Protein AF-X1K4X4-F1 (afdb_monomer_lite)

Organism: NCBI:txid412755

Foldseek 3Di:
DDDDPCFDDDPNDTDNDQDDDPDFQVLLVLLVQLLVLLVQVLVVCVVPVDDPPPNVVSVVLNVVSVLLSLLLVCCVGVVPDPLVVSVCSSVDNPLGDRQDDAACDDPDPDPPHDHDDPVSNVVSVVRSVVSCCVQVVPPSNVVSSVVSVVPDD

Sequence (153 aa):
LHMSGGYLRYNGSFIKNLPMPDRFPTSLSYLGKIIQFLSQLKFELLQEPIDEIKLLEIKKFLSFYQSLSNSLVTQLYLQFKPYNELNKLLNSPNSIPDIKINNFKCRFDLPKYNTYLKEELKEILNQVNNSFNFLNDNSKLVHQINKSLVYKF

pLDDT: mean 81.83, std 14.35, range [41.12, 96.75]

Radius of gyration: 17.95 Å; chains: 1; bounding box: 46×28×51 Å

Structure (mmCIF, N/CA/C/O backbone):
data_AF-X1K4X4-F1
#
_entry.id   AF-X1K4X4-F1
#
loop_
_atom_site.group_PDB
_atom_site.id
_atom_site.type_symbol
_atom_site.label_atom_id
_atom_site.label_alt_id
_atom_site.label_comp_id
_atom_site.label_asym_id
_atom_site.label_entity_id
_atom_site.label_seq_id
_atom_site.pdbx_PDB_ins_code
_atom_site.Cartn_x
_atom_site.Cartn_y
_atom_site.Cartn_z
_atom_site.occupancy
_atom_site.B_iso_or_equiv
_atom_site.auth_seq_id
_atom_site.auth_comp_id
_atom_site.auth_asym_id
_atom_site.auth_atom_id
_atom_site.pdbx_PDB_model_num
ATOM 1 N N . LEU A 1 1 ? 0.771 16.504 -19.858 1.00 47.88 1 LEU A N 1
ATOM 2 C CA . LEU A 1 1 ? 0.158 15.541 -20.815 1.00 47.88 1 LEU A CA 1
ATOM 3 C C . LEU A 1 1 ? -1.232 16.074 -21.163 1.00 47.88 1 LEU A C 1
ATOM 5 O O . LEU A 1 1 ? -2.041 16.205 -20.259 1.00 47.88 1 LEU A O 1
ATOM 9 N N . HIS A 1 2 ? -1.503 16.498 -22.401 1.00 41.12 2 HIS A N 1
ATOM 10 C CA . HIS A 1 2 ? -2.775 17.164 -22.734 1.00 41.12 2 HIS A CA 1
ATOM 11 C C . HIS A 1 2 ? -3.745 16.150 -23.348 1.00 41.12 2 HIS A C 1
ATOM 13 O O . HIS A 1 2 ? -3.456 15.611 -24.417 1.00 41.12 2 HIS A O 1
ATOM 19 N N . MET A 1 3 ? -4.877 15.887 -22.691 1.00 42.66 3 MET A N 1
ATOM 20 C CA . MET A 1 3 ? -5.976 15.153 -23.321 1.00 42.66 3 MET A CA 1
ATOM 21 C C . MET A 1 3 ? -6.769 16.133 -24.183 1.00 42.66 3 MET A C 1
ATOM 23 O O . MET A 1 3 ? -7.464 17.005 -23.673 1.00 42.66 3 MET A O 1
ATOM 27 N N . SER A 1 4 ? -6.636 16.022 -25.501 1.00 43.72 4 SER A N 1
ATOM 28 C CA . SER A 1 4 ? -7.491 16.718 -26.466 1.00 43.72 4 SER A CA 1
ATOM 29 C C . SER A 1 4 ? -8.209 15.655 -27.289 1.00 43.72 4 SER A C 1
ATOM 31 O O . SER A 1 4 ? -7.567 14.762 -27.841 1.00 43.72 4 SER A O 1
ATOM 33 N N . GLY A 1 5 ? -9.543 15.695 -27.298 1.00 53.78 5 GLY A N 1
ATOM 34 C CA . GLY A 1 5 ? -10.367 14.797 -28.115 1.00 53.78 5 GLY A CA 1
ATOM 35 C C . GLY A 1 5 ? -10.284 13.304 -27.766 1.00 53.78 5 GLY A C 1
ATOM 36 O O . GLY A 1 5 ? -10.565 12.481 -28.628 1.00 53.78 5 GLY A O 1
ATOM 37 N N . GLY A 1 6 ? -9.880 12.940 -26.541 1.00 55.44 6 GLY A N 1
ATOM 38 C CA . GLY A 1 6 ? -9.789 11.538 -26.099 1.00 55.44 6 GLY A CA 1
ATOM 39 C C . GLY A 1 6 ? -8.474 10.826 -26.436 1.00 55.44 6 GLY A C 1
ATOM 40 O O . GLY A 1 6 ? -8.366 9.626 -26.208 1.00 55.44 6 GLY A O 1
ATOM 41 N N . TYR A 1 7 ? -7.471 11.548 -26.945 1.00 55.16 7 TYR A N 1
ATOM 42 C CA . TYR A 1 7 ? -6.156 10.993 -27.267 1.00 55.16 7 TYR A CA 1
ATOM 43 C C . TYR A 1 7 ? -5.091 11.470 -26.285 1.00 55.16 7 TYR A C 1
ATOM 45 O O . TYR A 1 7 ? -5.067 12.633 -25.870 1.00 55.16 7 TYR A O 1
ATOM 53 N N . LEU A 1 8 ? -4.169 10.568 -25.960 1.00 59.59 8 LEU A N 1
ATOM 54 C CA . LEU A 1 8 ? -3.040 10.841 -25.086 1.00 59.59 8 LEU A CA 1
ATOM 55 C C . LEU A 1 8 ? -1.842 11.243 -25.955 1.00 59.59 8 LEU A C 1
ATOM 57 O O . LEU A 1 8 ? -1.381 10.465 -26.787 1.00 59.59 8 LEU A O 1
ATOM 61 N N . ARG A 1 9 ? -1.367 12.488 -25.832 1.00 60.16 9 ARG A N 1
ATOM 62 C CA . ARG A 1 9 ? -0.271 12.999 -26.673 1.00 60.16 9 ARG A CA 1
ATOM 63 C C . ARG A 1 9 ? 1.083 12.769 -25.999 1.00 60.16 9 ARG A C 1
ATOM 65 O O . ARG A 1 9 ? 1.325 13.315 -24.922 1.00 60.16 9 ARG A O 1
ATOM 72 N N . TYR A 1 10 ? 1.969 12.013 -26.648 1.00 59.88 10 TYR A N 1
ATOM 73 C CA . TYR A 1 10 ? 3.342 11.743 -26.193 1.00 59.88 10 TYR A CA 1
ATOM 74 C C . TYR A 1 10 ? 4.327 11.941 -27.354 1.00 59.88 10 TYR A C 1
ATOM 76 O O . TYR A 1 10 ? 4.113 11.405 -28.439 1.00 59.88 10 TYR A O 1
ATOM 84 N N . ASN A 1 11 ? 5.373 12.755 -27.157 1.00 60.59 11 ASN A N 1
ATOM 85 C CA . ASN A 1 11 ? 6.389 13.093 -28.172 1.00 60.59 11 ASN A CA 1
ATOM 86 C C . ASN A 1 11 ? 5.817 13.467 -29.559 1.00 60.59 11 ASN A C 1
ATOM 88 O O . ASN A 1 11 ? 6.332 13.058 -30.594 1.00 60.59 11 ASN A O 1
ATOM 92 N N . GLY A 1 12 ? 4.713 14.221 -29.592 1.00 61.12 12 GLY A N 1
ATOM 93 C CA . GLY A 1 12 ? 4.074 14.668 -30.837 1.00 61.12 12 GLY A CA 1
ATOM 94 C C . GLY A 1 12 ? 3.130 13.654 -31.496 1.00 61.12 12 GLY A C 1
ATOM 95 O O . GLY A 1 12 ? 2.363 14.058 -32.365 1.00 61.12 12 GLY A O 1
ATOM 96 N N . SER A 1 13 ? 3.104 12.400 -31.038 1.00 57.25 13 SER A N 1
ATOM 97 C CA . SER A 1 13 ? 2.213 11.347 -31.542 1.00 57.25 13 SER A CA 1
ATOM 98 C C . SER A 1 13 ? 0.936 11.217 -30.706 1.00 57.25 13 SER A C 1
ATOM 100 O O . SER A 1 13 ? 0.941 11.463 -29.496 1.00 57.25 13 SER A O 1
ATOM 102 N N . PHE A 1 14 ? -0.164 10.824 -31.357 1.00 63.66 14 PHE A N 1
ATOM 103 C CA . PHE A 1 14 ? -1.433 10.508 -30.701 1.00 63.66 14 PHE A CA 1
ATOM 104 C C . PHE A 1 14 ? -1.464 9.029 -30.317 1.00 63.66 14 PHE A C 1
ATOM 106 O O . PHE A 1 14 ? -1.471 8.154 -31.181 1.00 63.66 14 PHE A O 1
ATOM 113 N N . ILE A 1 15 ? -1.515 8.744 -29.020 1.00 63.69 15 ILE A N 1
ATOM 114 C CA . ILE A 1 15 ? -1.755 7.401 -28.502 1.00 63.69 15 ILE A CA 1
ATOM 115 C C . ILE A 1 15 ? -3.270 7.238 -28.370 1.00 63.69 15 ILE A C 1
ATOM 117 O O . ILE A 1 15 ? -3.908 7.902 -27.550 1.00 63.69 15 ILE A O 1
ATOM 121 N N . LYS A 1 16 ? -3.846 6.381 -29.223 1.00 58.19 16 LYS A N 1
ATOM 122 C CA . LYS A 1 16 ? -5.283 6.057 -29.222 1.00 58.19 16 LYS A CA 1
ATOM 123 C C . LYS A 1 16 ? -5.653 5.114 -28.076 1.00 58.19 16 LYS A C 1
ATOM 125 O O . LYS A 1 16 ? -6.689 5.305 -27.459 1.00 58.19 16 LYS A O 1
ATOM 130 N N . ASN A 1 17 ? -4.773 4.159 -27.765 1.00 63.53 17 ASN A N 1
ATOM 131 C CA . ASN A 1 17 ? -4.934 3.185 -26.688 1.00 63.53 17 ASN A CA 1
ATOM 132 C C . ASN A 1 17 ? -3.616 3.072 -25.910 1.00 63.53 17 ASN A C 1
ATOM 134 O O . ASN A 1 17 ? -2.557 2.959 -26.530 1.00 63.53 17 ASN A O 1
ATOM 138 N N . LEU A 1 18 ? -3.671 3.079 -24.575 1.00 68.75 18 LEU A N 1
ATOM 139 C CA . LEU A 1 18 ? -2.506 2.730 -23.756 1.00 68.75 18 LEU A CA 1
ATOM 140 C C . LEU A 1 18 ? -2.103 1.274 -24.047 1.00 68.75 18 LEU A C 1
ATOM 142 O O . LEU A 1 18 ? -2.993 0.425 -24.153 1.00 68.75 18 LEU A O 1
ATOM 146 N N . PRO A 1 19 ? -0.799 0.966 -24.183 1.00 71.25 19 PRO A N 1
ATOM 147 C CA . PRO A 1 19 ? -0.356 -0.405 -24.389 1.00 71.25 19 PRO A CA 1
ATOM 148 C C . PRO A 1 19 ? -0.740 -1.234 -23.163 1.00 71.25 19 PRO A C 1
ATOM 150 O O . PRO A 1 19 ? -0.295 -0.947 -22.052 1.00 71.25 19 PRO A O 1
ATOM 153 N N . MET A 1 20 ? -1.595 -2.236 -23.358 1.00 78.12 20 MET A N 1
ATOM 154 C CA . MET A 1 20 ? -1.949 -3.162 -22.289 1.00 78.12 20 MET A CA 1
ATOM 155 C C . MET A 1 20 ? -0.821 -4.179 -22.118 1.00 78.12 20 MET A C 1
ATOM 157 O O . MET A 1 20 ? -0.371 -4.740 -23.118 1.00 78.12 20 MET A O 1
ATOM 161 N N . PRO A 1 21 ? -0.353 -4.428 -20.885 1.00 80.94 21 PRO A N 1
ATOM 162 C CA . PRO A 1 21 ? 0.593 -5.506 -20.650 1.00 80.94 21 PRO A CA 1
ATOM 163 C C . PRO A 1 21 ? -0.088 -6.858 -20.886 1.00 80.94 21 PRO A C 1
ATOM 165 O O . PRO A 1 21 ? -1.267 -7.021 -20.566 1.00 80.94 21 PRO A O 1
ATOM 168 N N . ASP A 1 22 ? 0.670 -7.852 -21.355 1.00 80.25 22 ASP A N 1
ATOM 169 C CA . ASP A 1 22 ? 0.165 -9.219 -21.570 1.00 80.25 22 ASP A CA 1
ATOM 170 C C . ASP A 1 22 ? -0.450 -9.821 -20.300 1.00 80.25 22 ASP A C 1
ATOM 172 O O . ASP A 1 22 ? -1.389 -10.617 -20.345 1.00 80.25 22 ASP A O 1
ATOM 176 N N . ARG A 1 23 ? 0.093 -9.438 -19.139 1.00 82.38 23 ARG A N 1
ATOM 177 C CA . ARG A 1 23 ? -0.439 -9.774 -17.820 1.00 82.38 23 ARG A CA 1
ATOM 178 C C . ARG A 1 23 ? -0.427 -8.541 -16.942 1.00 82.38 23 ARG A C 1
ATOM 180 O O . ARG A 1 23 ? 0.607 -7.895 -16.784 1.00 82.38 23 ARG A O 1
ATOM 187 N N . PHE A 1 24 ? -1.571 -8.243 -16.336 1.00 84.56 24 PHE A N 1
ATOM 188 C CA . PHE A 1 24 ? -1.649 -7.145 -15.389 1.00 84.56 24 PHE A CA 1
ATOM 189 C C . PHE A 1 24 ? -0.900 -7.507 -14.091 1.00 84.56 24 PHE A C 1
ATOM 191 O O . PHE A 1 24 ? -1.178 -8.562 -13.513 1.00 84.56 24 PHE A O 1
ATOM 198 N N . PRO A 1 25 ? 0.030 -6.660 -13.613 1.00 88.00 25 PRO A N 1
ATOM 199 C CA . PRO A 1 25 ? 0.759 -6.900 -12.372 1.00 88.00 25 PRO A CA 1
ATOM 200 C C . PRO A 1 25 ? -0.174 -7.038 -11.165 1.00 88.00 25 PRO A C 1
ATOM 202 O O . PRO A 1 25 ? -0.901 -6.107 -10.813 1.00 88.00 25 PRO A O 1
ATOM 205 N N . THR A 1 26 ? -0.127 -8.178 -10.477 1.00 89.81 26 THR A N 1
ATOM 206 C CA . THR A 1 26 ? -0.930 -8.414 -9.263 1.00 89.81 26 THR A CA 1
ATOM 207 C C . THR A 1 26 ? -0.541 -7.476 -8.120 1.00 89.81 26 THR A C 1
ATOM 209 O O . THR A 1 26 ? -1.405 -7.081 -7.339 1.00 89.81 26 THR A O 1
ATOM 212 N N . SER A 1 27 ? 0.711 -7.009 -8.084 1.00 89.75 27 SER A N 1
ATOM 213 C CA . SER A 1 27 ? 1.179 -5.984 -7.143 1.00 89.75 27 SER A CA 1
ATOM 214 C C . SER A 1 27 ? 0.356 -4.690 -7.207 1.00 89.75 27 SER A C 1
ATOM 216 O O . SER A 1 27 ? 0.060 -4.104 -6.167 1.00 89.75 27 SER A O 1
ATOM 218 N N . LEU A 1 28 ? -0.101 -4.272 -8.395 1.00 91.31 28 LEU A N 1
ATOM 219 C CA . LEU A 1 28 ? -0.975 -3.100 -8.546 1.00 91.31 28 LEU A CA 1
ATOM 220 C C . LEU A 1 28 ? -2.379 -3.346 -7.982 1.00 91.31 28 LEU A C 1
ATOM 222 O O . LEU A 1 28 ? -2.972 -2.437 -7.403 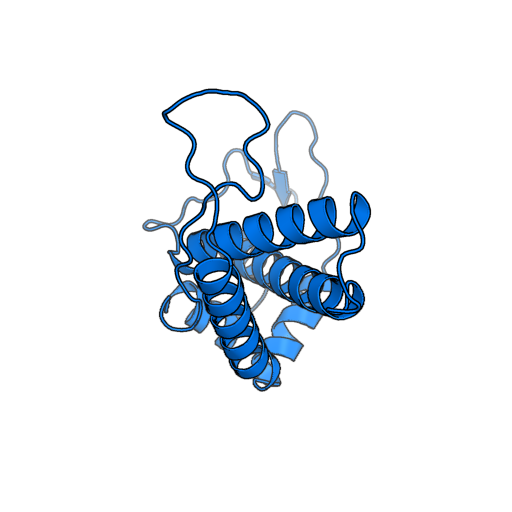1.00 91.31 28 LEU A O 1
ATOM 226 N N . SER A 1 29 ? -2.901 -4.572 -8.098 1.00 91.62 29 SER A N 1
ATOM 227 C CA . SER A 1 29 ? -4.175 -4.941 -7.469 1.00 91.62 29 SER A CA 1
ATOM 228 C C . SER A 1 29 ? -4.074 -4.869 -5.944 1.00 91.62 29 SER A C 1
ATOM 230 O O . SER A 1 29 ? -4.920 -4.246 -5.302 1.00 91.62 29 SER A O 1
ATOM 232 N N . TYR A 1 30 ? -3.009 -5.428 -5.366 1.00 93.69 30 TYR A N 1
ATOM 233 C CA . TYR A 1 30 ? -2.781 -5.413 -3.917 1.00 93.69 30 TYR A CA 1
ATOM 234 C C . TYR A 1 30 ? -2.591 -3.989 -3.384 1.00 93.69 30 TYR A C 1
ATOM 236 O O . TYR A 1 30 ? -3.192 -3.622 -2.375 1.00 93.69 30 TYR A O 1
ATOM 244 N N . LEU A 1 31 ? -1.860 -3.137 -4.111 1.00 94.44 31 LEU A N 1
ATOM 245 C CA . LEU A 1 31 ? -1.760 -1.710 -3.790 1.00 94.44 31 LEU A CA 1
ATOM 246 C C . LEU A 1 31 ? -3.112 -1.008 -3.821 1.00 94.44 31 LEU A C 1
ATOM 248 O O . LEU A 1 31 ? -3.413 -0.239 -2.911 1.00 94.44 31 LEU A O 1
ATOM 252 N N . GLY A 1 32 ? -3.935 -1.285 -4.834 1.00 94.50 32 GLY A N 1
ATOM 253 C CA . GLY A 1 32 ? -5.288 -0.741 -4.927 1.00 94.50 32 GLY A CA 1
ATOM 254 C C . GLY A 1 32 ? -6.123 -1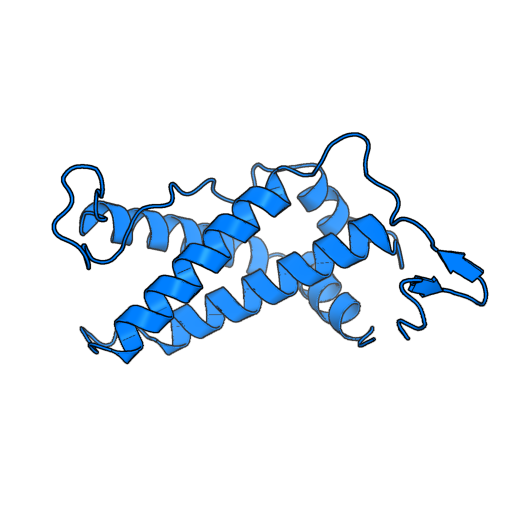.080 -3.693 1.00 94.50 32 GLY A C 1
ATOM 255 O O . GLY A 1 32 ? -6.743 -0.189 -3.111 1.00 94.50 32 GLY A O 1
ATOM 256 N N . LYS A 1 33 ? -6.063 -2.335 -3.233 1.00 95.19 33 LYS A N 1
ATOM 257 C CA . LYS A 1 33 ? -6.734 -2.779 -2.004 1.00 95.19 33 LYS A CA 1
ATOM 258 C C . LYS A 1 33 ? -6.212 -2.032 -0.771 1.00 95.19 33 LYS A C 1
ATOM 260 O O . LYS A 1 33 ? -7.013 -1.487 -0.016 1.00 95.19 33 LYS A O 1
ATOM 265 N N . ILE A 1 34 ? -4.892 -1.923 -0.591 1.00 96.44 34 ILE A N 1
ATOM 266 C CA . ILE A 1 34 ? -4.284 -1.185 0.535 1.00 96.44 34 ILE A CA 1
ATOM 267 C C . ILE A 1 34 ? -4.708 0.289 0.533 1.00 96.44 34 ILE A C 1
ATOM 269 O O . ILE A 1 34 ? -5.116 0.820 1.566 1.00 96.44 34 ILE A O 1
ATOM 273 N N . ILE A 1 35 ? -4.652 0.955 -0.623 1.00 96.75 35 ILE A N 1
ATOM 274 C CA . ILE A 1 35 ? -5.053 2.360 -0.766 1.00 96.75 35 ILE A CA 1
ATOM 275 C C . ILE A 1 35 ? -6.538 2.526 -0.442 1.00 96.75 35 ILE A C 1
ATOM 277 O O . ILE A 1 35 ? -6.899 3.467 0.269 1.00 96.75 35 ILE A O 1
ATOM 281 N N . GLN A 1 36 ? -7.395 1.621 -0.924 1.00 95.31 36 GLN A N 1
ATOM 282 C CA . GLN A 1 36 ? -8.826 1.625 -0.623 1.00 95.31 36 GLN A CA 1
ATOM 283 C C . GLN A 1 36 ? -9.074 1.483 0.883 1.00 95.31 36 GLN A C 1
ATOM 285 O O . GLN A 1 36 ? -9.774 2.318 1.458 1.00 95.31 36 GLN A O 1
ATOM 290 N N . PHE A 1 37 ? -8.463 0.482 1.521 1.00 95.06 37 PHE A N 1
ATOM 291 C CA . PHE A 1 37 ? -8.565 0.244 2.961 1.00 95.06 37 PHE A CA 1
ATOM 292 C C . PHE A 1 37 ? -8.139 1.476 3.769 1.00 95.06 37 PHE A C 1
ATOM 294 O O . PHE A 1 37 ? -8.901 1.970 4.597 1.00 95.06 37 PHE A O 1
ATOM 301 N N . LEU A 1 38 ? -6.958 2.035 3.487 1.00 95.19 38 LEU A N 1
ATOM 302 C CA . LEU A 1 38 ? -6.439 3.211 4.194 1.00 95.19 38 LEU A CA 1
ATOM 303 C C . LEU A 1 38 ? -7.293 4.464 3.960 1.00 95.19 38 LEU A C 1
ATOM 305 O O . LEU A 1 38 ? -7.443 5.284 4.865 1.00 95.19 38 LEU A O 1
ATOM 309 N N . SER A 1 39 ? -7.860 4.625 2.762 1.00 94.81 39 SER A N 1
ATOM 310 C CA . SER A 1 39 ? -8.740 5.756 2.444 1.00 94.81 39 SER A CA 1
ATOM 311 C C . SER A 1 39 ? -10.056 5.677 3.215 1.00 94.81 39 SER A C 1
ATOM 313 O O . SER A 1 39 ? -10.508 6.687 3.753 1.00 94.81 39 SER A O 1
ATOM 315 N N . GLN A 1 40 ? -10.643 4.483 3.305 1.00 91.88 40 GLN A N 1
ATOM 316 C CA . GLN A 1 40 ? -11.852 4.243 4.089 1.00 91.88 40 GLN A CA 1
ATOM 317 C C . GLN A 1 40 ? -11.579 4.397 5.589 1.00 91.88 40 GLN A C 1
ATOM 319 O O . GLN A 1 40 ? -12.303 5.127 6.256 1.00 91.88 40 GLN A O 1
ATOM 324 N N . LEU A 1 41 ? -10.486 3.827 6.106 1.00 90.81 41 LEU A N 1
ATOM 325 C CA . LEU A 1 41 ? -10.094 3.997 7.506 1.00 90.81 41 LEU A CA 1
ATOM 326 C C . LEU A 1 41 ? -9.873 5.474 7.855 1.00 90.81 41 LEU A C 1
ATOM 328 O O . LEU A 1 41 ? -10.377 5.956 8.864 1.00 90.81 41 LEU A O 1
ATOM 332 N N . LYS A 1 42 ? -9.166 6.221 6.998 1.00 91.81 42 LYS A N 1
ATOM 333 C CA . LYS A 1 42 ? -8.993 7.671 7.160 1.00 91.81 42 LYS A CA 1
ATOM 334 C C . LYS A 1 42 ? -10.341 8.389 7.226 1.00 91.81 42 LYS A C 1
ATOM 336 O O . LYS A 1 42 ? -10.477 9.319 8.012 1.00 91.81 42 LYS A O 1
ATOM 341 N N . PHE A 1 43 ? -11.299 8.009 6.383 1.00 90.44 43 PHE A N 1
ATOM 342 C CA . PHE A 1 43 ? -12.633 8.600 6.401 1.00 90.44 43 PHE A CA 1
ATOM 343 C C . PHE A 1 43 ? -13.351 8.317 7.724 1.00 90.44 43 PHE A C 1
ATOM 345 O O . PHE A 1 43 ? -13.851 9.251 8.339 1.00 90.44 43 PHE A O 1
ATOM 352 N N . GLU A 1 44 ? -13.348 7.070 8.196 1.00 87.81 44 GLU A N 1
ATOM 353 C CA . GLU A 1 44 ? -13.992 6.700 9.462 1.00 87.81 44 GLU A CA 1
ATOM 354 C C . GLU A 1 44 ? -13.360 7.420 10.665 1.00 87.81 44 GLU A C 1
ATOM 356 O O . GLU A 1 44 ? -14.089 7.976 11.483 1.00 87.81 44 GLU A O 1
ATOM 361 N N . LEU A 1 45 ? -12.025 7.528 10.717 1.00 87.25 45 LEU A N 1
ATOM 362 C CA . LEU A 1 45 ? -11.304 8.274 11.763 1.00 87.25 45 LEU A CA 1
ATOM 363 C C . LEU A 1 45 ? -11.618 9.780 11.773 1.00 87.25 45 LEU A C 1
ATOM 365 O O . LEU A 1 45 ? -11.475 10.432 12.803 1.00 87.25 45 LEU A O 1
ATOM 369 N N . LEU A 1 46 ? -12.001 10.356 10.628 1.00 87.25 46 LEU A N 1
ATOM 370 C CA . LEU A 1 46 ? -12.420 11.760 10.542 1.00 87.25 46 LEU A CA 1
ATOM 371 C C . LEU A 1 46 ? -13.860 11.971 11.025 1.00 87.25 46 LEU A C 1
ATOM 373 O O . LEU A 1 46 ? -14.185 13.078 11.443 1.00 87.25 46 LEU A O 1
ATOM 377 N N . GLN A 1 47 ? -14.713 10.947 10.931 1.00 85.12 47 GLN A N 1
ATOM 378 C CA . GLN A 1 47 ? -16.107 11.008 11.381 1.00 85.12 47 GLN A CA 1
ATOM 379 C C . GLN A 1 47 ? -16.218 10.771 12.890 1.00 85.12 47 GLN A C 1
ATOM 381 O O . GLN A 1 47 ? -16.945 11.482 13.575 1.00 85.12 47 GLN A O 1
ATOM 386 N N . GLU A 1 48 ? -15.481 9.788 13.407 1.00 79.00 48 GLU A N 1
ATOM 387 C CA . GLU A 1 48 ? -15.452 9.432 14.825 1.00 79.00 48 GLU A CA 1
ATOM 388 C C . GLU A 1 48 ? -13.990 9.259 15.262 1.00 79.00 48 GLU A C 1
ATOM 390 O O . GLU A 1 48 ? -13.390 8.212 15.000 1.00 79.00 48 GLU A O 1
ATOM 395 N N . PRO A 1 49 ? -13.384 10.272 15.905 1.00 65.19 49 PRO A N 1
ATOM 396 C CA . PRO A 1 49 ? -12.015 10.178 16.393 1.00 65.19 49 PRO A CA 1
ATOM 397 C C . PRO A 1 49 ? -11.971 9.232 17.599 1.00 65.19 49 PRO A C 1
ATOM 399 O O . PRO A 1 49 ? -12.184 9.634 18.740 1.00 65.19 49 PRO A O 1
ATOM 402 N N . ILE A 1 50 ? -11.735 7.952 17.331 1.00 58.28 50 ILE A N 1
ATOM 403 C CA . ILE A 1 50 ? -11.537 6.915 18.341 1.00 58.28 50 ILE A CA 1
ATOM 404 C C . ILE A 1 50 ? -10.030 6.674 18.420 1.00 58.28 50 ILE A C 1
ATOM 406 O O . ILE A 1 50 ? -9.447 6.103 17.503 1.00 58.28 50 ILE A O 1
ATOM 410 N N . ASP A 1 51 ? -9.430 7.136 19.515 1.00 55.03 51 ASP A N 1
ATOM 411 C CA . ASP A 1 51 ? -8.009 7.035 19.853 1.00 55.03 51 ASP A CA 1
ATOM 412 C C . ASP A 1 51 ? -7.024 7.770 18.927 1.00 55.03 51 ASP A C 1
ATOM 414 O O . ASP A 1 51 ? -7.134 7.812 17.703 1.00 55.03 51 ASP A O 1
ATOM 418 N N . GLU A 1 52 ? -5.954 8.295 19.527 1.00 52.62 52 GLU A N 1
ATOM 419 C CA . GLU A 1 52 ? -4.757 8.777 18.829 1.00 52.62 52 GLU A CA 1
ATOM 420 C C . GLU A 1 52 ? -3.964 7.632 18.151 1.00 52.62 52 GLU A C 1
ATOM 422 O O . GLU A 1 52 ? -2.738 7.696 18.037 1.00 52.62 52 GLU A O 1
ATOM 427 N N . ILE A 1 53 ? -4.626 6.579 17.645 1.00 56.25 53 ILE A N 1
ATOM 428 C CA . ILE A 1 53 ? -4.056 5.802 16.541 1.00 56.25 53 ILE A CA 1
ATOM 429 C C . ILE A 1 53 ? -3.959 6.778 15.376 1.00 56.25 53 ILE A C 1
ATOM 431 O O . ILE A 1 53 ? -4.940 7.279 14.826 1.00 56.25 53 ILE A O 1
ATOM 435 N N . LYS A 1 54 ? -2.712 7.151 15.106 1.00 71.25 54 LYS A N 1
ATOM 436 C CA . LYS A 1 54 ? -2.367 8.451 14.556 1.00 71.25 54 LYS A CA 1
ATOM 437 C C . LYS A 1 54 ? -2.966 8.573 13.163 1.00 71.25 54 LYS A C 1
ATOM 439 O O . LYS A 1 54 ? -2.430 8.028 12.204 1.00 71.25 54 LYS A O 1
ATOM 444 N N . LEU A 1 55 ? -4.001 9.397 13.006 1.00 81.31 55 LEU A N 1
ATOM 445 C CA . LEU A 1 55 ? -4.447 9.895 11.697 1.00 81.31 55 LEU A CA 1
ATOM 446 C C . LEU A 1 55 ? -3.246 10.331 10.830 1.00 81.31 55 LEU A C 1
ATOM 448 O O . LEU A 1 55 ? -3.258 10.183 9.609 1.00 81.31 55 LEU A O 1
ATOM 452 N N . LEU A 1 56 ? -2.190 10.845 11.472 1.00 84.88 56 LEU A N 1
ATOM 453 C CA . LEU A 1 56 ? -0.900 11.159 10.864 1.00 84.88 56 LEU A CA 1
ATOM 454 C C . LEU A 1 56 ? -0.193 9.935 10.245 1.00 84.88 56 LEU A C 1
ATOM 456 O O . LEU A 1 56 ? 0.313 10.024 9.131 1.00 84.88 56 LEU A O 1
ATOM 460 N N . GLU A 1 57 ? -0.167 8.800 10.936 1.00 89.69 57 GLU A N 1
ATOM 461 C CA . GLU A 1 57 ? 0.413 7.541 10.464 1.00 89.69 57 GLU A CA 1
ATOM 462 C C . GLU A 1 57 ? -0.391 6.954 9.300 1.00 89.69 57 GLU A C 1
ATOM 464 O O . GLU A 1 57 ? 0.185 6.624 8.265 1.00 89.69 57 GLU A O 1
ATOM 469 N N . ILE A 1 58 ? -1.724 6.961 9.383 1.00 92.81 58 ILE A N 1
ATOM 470 C CA . ILE A 1 58 ? -2.579 6.547 8.258 1.00 92.81 58 ILE A CA 1
ATOM 471 C C . ILE A 1 58 ? -2.356 7.447 7.036 1.00 92.81 58 ILE A C 1
ATOM 473 O O . ILE A 1 58 ? -2.216 6.955 5.916 1.00 92.81 58 ILE A O 1
ATOM 477 N N . LYS A 1 59 ? -2.254 8.770 7.231 1.00 92.31 59 LYS A N 1
ATOM 478 C CA . LYS A 1 59 ? -1.906 9.718 6.157 1.00 92.31 59 LYS A CA 1
ATOM 479 C C . LYS A 1 59 ? -0.518 9.433 5.572 1.00 92.31 59 LYS A C 1
ATOM 481 O O . LYS A 1 59 ? -0.359 9.517 4.354 1.00 92.31 59 LYS A O 1
ATOM 486 N N . LYS A 1 60 ? 0.464 9.087 6.410 1.00 94.00 60 LYS A N 1
ATOM 487 C CA . LYS A 1 60 ? 1.823 8.716 5.989 1.00 94.00 60 LYS A CA 1
ATOM 488 C C . LYS A 1 60 ? 1.801 7.462 5.112 1.00 94.00 60 LYS A C 1
ATOM 490 O O . LYS A 1 60 ? 2.338 7.506 4.007 1.00 94.00 60 LYS A O 1
ATOM 495 N N . PHE A 1 61 ? 1.140 6.390 5.553 1.00 95.56 61 PHE A N 1
ATOM 496 C CA . PHE A 1 61 ? 0.994 5.165 4.761 1.00 95.56 61 PHE A CA 1
ATOM 497 C C . PHE A 1 61 ? 0.280 5.440 3.440 1.00 95.56 61 PHE A C 1
ATOM 499 O O . PHE A 1 61 ? 0.775 5.060 2.382 1.00 95.56 61 PHE A O 1
ATOM 506 N N . LEU A 1 62 ? -0.845 6.157 3.482 1.00 95.88 62 LEU A N 1
ATOM 507 C CA . LEU A 1 62 ? -1.627 6.462 2.289 1.00 95.88 62 LEU A CA 1
ATOM 508 C C . LEU A 1 62 ? -0.798 7.232 1.249 1.00 95.88 62 LEU A C 1
ATOM 510 O O . LEU A 1 62 ? -0.784 6.850 0.082 1.00 95.88 62 LEU A O 1
ATOM 514 N N . SER A 1 63 ? -0.063 8.263 1.676 1.00 95.62 63 SER A N 1
ATOM 515 C CA . SER A 1 63 ? 0.817 9.050 0.801 1.00 95.62 63 SER A CA 1
ATOM 516 C C . SER A 1 63 ? 1.909 8.192 0.152 1.00 95.62 63 SER A C 1
ATOM 518 O O . SER A 1 63 ? 2.153 8.288 -1.055 1.00 95.62 63 SER A O 1
ATOM 520 N N . PHE A 1 64 ? 2.532 7.305 0.934 1.00 96.38 64 PHE A N 1
ATOM 521 C CA . PHE A 1 64 ? 3.548 6.384 0.435 1.00 96.38 64 PHE A CA 1
ATOM 522 C C . PHE A 1 64 ? 2.984 5.429 -0.622 1.00 96.38 64 PHE A C 1
ATOM 524 O O . PHE A 1 64 ? 3.511 5.364 -1.732 1.00 96.38 64 PHE A O 1
ATOM 531 N N . TYR A 1 65 ? 1.888 4.727 -0.320 1.00 96.38 65 TYR A N 1
ATOM 532 C CA . TYR A 1 65 ? 1.310 3.748 -1.242 1.00 96.38 65 TYR A CA 1
ATOM 533 C C . TYR A 1 65 ? 0.724 4.396 -2.501 1.00 96.38 65 TYR A C 1
ATOM 535 O O . TYR A 1 65 ? 0.860 3.834 -3.586 1.00 96.38 65 TYR A O 1
ATOM 543 N N . GLN A 1 66 ? 0.146 5.598 -2.404 1.00 95.38 66 GLN A N 1
ATOM 544 C CA . GLN A 1 66 ? -0.275 6.377 -3.576 1.00 95.38 66 GLN A CA 1
ATOM 545 C C . GLN A 1 66 ? 0.920 6.749 -4.462 1.00 95.38 66 GLN A C 1
ATOM 547 O O . GLN A 1 66 ? 0.868 6.578 -5.680 1.00 95.38 66 GLN A O 1
ATOM 552 N N . SER A 1 67 ? 2.015 7.206 -3.853 1.00 95.00 67 SER A N 1
ATOM 553 C CA . SER A 1 67 ? 3.252 7.531 -4.567 1.00 95.00 67 SER A CA 1
ATOM 554 C C . SER A 1 67 ? 3.840 6.303 -5.262 1.00 95.00 67 SER A C 1
ATOM 556 O O . SER A 1 67 ? 4.174 6.364 -6.446 1.00 95.00 67 SER A O 1
ATOM 558 N N . LEU A 1 68 ? 3.909 5.168 -4.563 1.00 94.50 68 LEU A N 1
ATOM 559 C CA . LEU A 1 68 ? 4.368 3.895 -5.115 1.00 94.50 68 LEU A CA 1
ATOM 560 C C . LEU A 1 68 ? 3.473 3.425 -6.269 1.00 94.50 68 LEU A C 1
ATOM 562 O O . LEU A 1 68 ? 3.988 3.105 -7.337 1.00 94.50 68 LEU A O 1
ATOM 566 N N . SER A 1 69 ? 2.150 3.445 -6.096 1.00 94.12 69 SER A N 1
ATOM 567 C CA . SER A 1 69 ? 1.189 3.086 -7.147 1.00 94.12 69 SER A CA 1
ATOM 568 C C . SER A 1 69 ? 1.392 3.940 -8.398 1.00 94.12 69 SER A C 1
ATOM 570 O O . SER A 1 69 ? 1.542 3.404 -9.494 1.00 94.12 69 SER A O 1
ATOM 572 N N . ASN A 1 70 ? 1.486 5.263 -8.245 1.00 91.06 70 ASN A N 1
ATOM 573 C CA . ASN A 1 70 ? 1.737 6.171 -9.365 1.00 91.06 70 ASN A CA 1
ATOM 574 C C . ASN A 1 70 ? 3.076 5.882 -10.052 1.00 91.06 70 ASN A C 1
ATOM 576 O O . ASN A 1 70 ? 3.149 5.889 -11.281 1.00 91.06 70 ASN A O 1
ATOM 580 N N . SER A 1 71 ? 4.119 5.586 -9.274 1.00 90.81 71 SER A N 1
ATOM 581 C CA . SER A 1 71 ? 5.449 5.241 -9.791 1.00 90.81 71 SER A CA 1
ATOM 582 C C . SER A 1 71 ? 5.417 3.957 -10.620 1.00 90.81 71 SER A C 1
ATOM 584 O O . SER A 1 71 ? 5.999 3.901 -11.700 1.00 90.81 7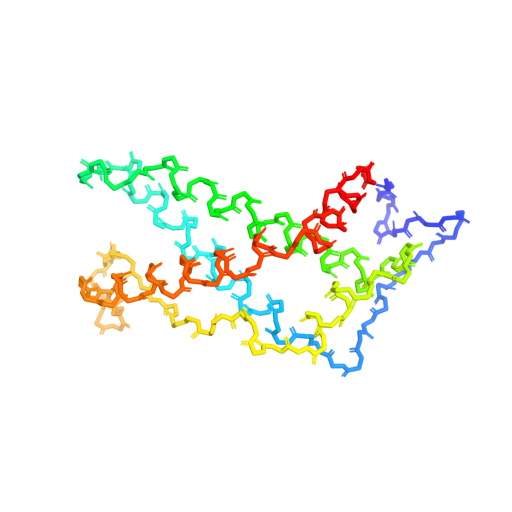1 SER A O 1
ATOM 586 N N . LEU A 1 72 ? 4.713 2.931 -10.138 1.00 90.75 72 LEU A N 1
ATOM 587 C CA . LEU A 1 72 ? 4.584 1.638 -10.808 1.00 90.75 72 LEU A CA 1
ATOM 588 C C . LEU A 1 72 ? 3.726 1.735 -12.072 1.00 90.75 72 LEU A C 1
ATOM 590 O O . LEU A 1 72 ? 4.117 1.198 -13.103 1.00 90.75 72 LEU A O 1
ATOM 594 N N . VAL A 1 73 ? 2.606 2.463 -12.032 1.00 89.38 73 VAL A N 1
ATOM 595 C CA . VAL A 1 73 ? 1.777 2.748 -13.219 1.00 89.38 73 VAL A CA 1
ATOM 596 C C . VAL A 1 73 ? 2.588 3.522 -14.259 1.00 89.38 73 VAL A C 1
ATOM 598 O O . VAL A 1 73 ? 2.590 3.176 -15.438 1.00 89.38 73 VAL A O 1
ATOM 601 N N . THR A 1 74 ? 3.334 4.534 -13.821 1.00 85.69 74 THR A N 1
ATOM 602 C CA . THR A 1 74 ? 4.228 5.308 -14.688 1.00 85.69 74 THR A CA 1
ATOM 603 C C . THR A 1 74 ? 5.296 4.417 -15.318 1.00 85.69 74 THR A C 1
ATOM 605 O O . THR A 1 74 ? 5.534 4.493 -16.522 1.00 85.69 74 THR A O 1
ATOM 608 N N . GLN A 1 75 ? 5.913 3.537 -14.531 1.00 86.69 75 GLN A N 1
ATOM 609 C CA . GLN A 1 75 ? 6.911 2.595 -15.023 1.00 86.69 75 GLN A CA 1
ATOM 610 C C . GLN A 1 75 ? 6.316 1.601 -16.029 1.00 86.69 75 GLN A C 1
ATOM 612 O O . GLN A 1 75 ? 6.948 1.326 -17.046 1.00 86.69 75 GLN A O 1
ATOM 617 N N . LEU A 1 76 ? 5.103 1.109 -15.769 1.00 86.62 76 LEU A N 1
ATOM 618 C CA . LEU A 1 76 ? 4.397 0.154 -16.620 1.00 86.62 76 LEU A CA 1
ATOM 619 C C . LEU A 1 76 ? 4.065 0.743 -17.998 1.00 86.62 76 LEU A C 1
ATOM 621 O O . LEU A 1 76 ? 4.325 0.099 -19.010 1.00 86.62 76 LEU A O 1
ATOM 625 N N . TYR A 1 77 ? 3.513 1.960 -18.042 1.00 82.62 77 TYR A N 1
ATOM 626 C CA . TYR A 1 77 ? 2.964 2.531 -19.279 1.00 82.62 77 TYR A CA 1
ATOM 627 C C . TYR A 1 77 ? 3.876 3.531 -19.992 1.00 82.62 77 TYR A C 1
ATOM 629 O O . TYR A 1 77 ? 3.745 3.701 -21.201 1.00 82.62 77 TYR A O 1
ATOM 637 N N . LEU A 1 78 ? 4.760 4.225 -19.271 1.00 78.12 78 LEU A N 1
ATOM 638 C CA . LEU A 1 78 ? 5.539 5.342 -19.822 1.00 78.12 78 LEU A CA 1
ATOM 639 C C . LEU A 1 78 ? 7.046 5.055 -19.913 1.00 78.12 78 LEU A C 1
ATOM 641 O O . LEU A 1 78 ? 7.745 5.776 -20.618 1.00 78.12 78 LEU A O 1
ATOM 645 N N . GLN A 1 79 ? 7.542 4.016 -19.225 1.00 69.06 79 GLN A N 1
ATOM 646 C CA . GLN A 1 79 ? 8.909 3.471 -19.332 1.00 69.06 79 GLN A CA 1
ATOM 647 C C . GLN A 1 79 ? 10.040 4.521 -19.406 1.00 69.06 79 GLN A C 1
ATOM 649 O O . GLN A 1 79 ? 10.947 4.421 -20.230 1.00 69.06 79 GLN A O 1
ATOM 654 N N . PHE A 1 80 ? 10.033 5.535 -18.534 1.00 62.72 80 PHE A N 1
ATOM 655 C CA . PHE A 1 80 ? 11.002 6.637 -18.631 1.00 62.72 80 PHE A CA 1
ATOM 656 C C . PHE A 1 80 ? 12.469 6.201 -18.490 1.00 62.72 80 PHE A C 1
ATOM 658 O O . PHE A 1 80 ? 13.334 6.771 -19.157 1.00 62.72 80 PHE A O 1
ATOM 665 N N . LYS A 1 81 ? 12.766 5.232 -17.606 1.00 67.88 81 LYS A N 1
ATOM 666 C CA . LYS A 1 81 ? 14.113 4.689 -17.327 1.00 67.88 81 LYS A CA 1
ATOM 667 C C . LYS A 1 81 ? 14.025 3.241 -16.814 1.00 67.88 81 LYS A C 1
ATOM 669 O O . LYS A 1 81 ? 12.984 2.853 -16.281 1.00 67.88 81 LYS A O 1
ATOM 674 N N . PRO A 1 82 ? 15.103 2.433 -16.903 1.00 70.06 82 PRO A N 1
ATOM 675 C CA . PRO A 1 82 ? 15.148 1.106 -16.290 1.00 70.06 82 PRO A CA 1
ATOM 676 C C . PRO A 1 82 ? 15.263 1.234 -14.763 1.00 70.06 82 PRO A C 1
ATOM 678 O O . PRO A 1 82 ? 16.339 1.151 -14.170 1.00 70.06 82 PRO A O 1
ATOM 681 N N . TYR A 1 83 ? 14.136 1.494 -14.106 1.00 81.19 83 TYR A N 1
ATOM 682 C CA . TYR A 1 83 ? 14.038 1.497 -12.656 1.00 81.19 83 TYR A CA 1
ATOM 683 C C . TYR A 1 83 ? 13.946 0.058 -12.154 1.00 81.19 83 TYR A C 1
ATOM 685 O O . TYR A 1 83 ? 12.868 -0.516 -12.030 1.00 81.19 83 TYR A O 1
ATOM 693 N N . ASN A 1 84 ? 15.111 -0.536 -11.890 1.00 86.25 84 ASN A N 1
ATOM 694 C CA . ASN A 1 84 ? 15.231 -1.955 -11.554 1.00 86.25 84 ASN A CA 1
ATOM 695 C C . ASN A 1 84 ? 14.401 -2.375 -10.331 1.00 86.25 84 ASN A C 1
ATOM 697 O O . ASN A 1 84 ? 13.886 -3.486 -10.324 1.00 86.25 84 ASN A O 1
ATOM 701 N N . GLU A 1 85 ? 14.242 -1.519 -9.317 1.00 90.00 85 GLU A N 1
ATOM 702 C CA . GLU A 1 85 ? 13.482 -1.880 -8.111 1.00 90.00 85 GLU A CA 1
ATOM 703 C C . GLU A 1 85 ? 11.973 -1.783 -8.361 1.00 90.00 85 GLU A C 1
ATOM 705 O O . GLU A 1 85 ? 11.236 -2.694 -7.992 1.00 90.00 85 GLU A O 1
ATOM 710 N N . LEU A 1 86 ? 11.516 -0.755 -9.086 1.00 89.94 86 LEU A N 1
ATOM 711 C CA . LEU A 1 86 ? 10.122 -0.668 -9.539 1.00 89.94 86 LEU A CA 1
ATOM 712 C C . LEU A 1 86 ? 9.753 -1.831 -10.474 1.00 89.94 86 LEU A C 1
ATOM 714 O O . LEU A 1 86 ? 8.704 -2.443 -10.304 1.00 89.94 86 LEU A O 1
ATOM 718 N N . ASN A 1 87 ? 10.634 -2.197 -11.410 1.00 88.44 87 ASN A N 1
ATOM 719 C CA . ASN A 1 87 ? 10.426 -3.342 -12.302 1.00 88.44 87 ASN A CA 1
ATOM 720 C C . ASN A 1 87 ? 10.379 -4.671 -11.534 1.00 88.44 87 ASN A C 1
ATOM 722 O O . ASN A 1 87 ? 9.566 -5.536 -11.857 1.00 88.44 87 ASN A O 1
ATOM 726 N N . LYS A 1 88 ? 11.221 -4.846 -10.507 1.00 88.56 88 LYS A N 1
ATOM 727 C CA . LYS A 1 88 ? 11.147 -6.020 -9.626 1.00 88.56 88 LYS A CA 1
ATOM 728 C C . LYS A 1 88 ? 9.801 -6.086 -8.908 1.00 88.56 88 LYS A C 1
ATOM 730 O O . LYS A 1 88 ? 9.208 -7.153 -8.879 1.00 88.56 88 LYS A O 1
ATOM 735 N N . LEU A 1 89 ? 9.300 -4.967 -8.386 1.00 89.69 89 LEU A N 1
ATOM 736 C CA . LEU A 1 89 ? 7.992 -4.887 -7.719 1.00 89.69 89 LEU A CA 1
ATOM 737 C C . LEU A 1 89 ? 6.804 -5.111 -8.663 1.00 89.69 89 LEU A C 1
ATOM 739 O O . LEU A 1 89 ? 5.815 -5.730 -8.273 1.00 89.69 89 LEU A O 1
ATOM 743 N N . LEU A 1 90 ? 6.887 -4.646 -9.911 1.00 87.62 90 LEU A N 1
ATOM 744 C CA . LEU A 1 90 ? 5.884 -4.960 -10.933 1.00 87.62 90 LEU A CA 1
ATOM 745 C C . LEU A 1 90 ? 5.825 -6.469 -11.204 1.00 87.62 90 LEU A C 1
ATOM 747 O O . LEU A 1 90 ? 4.742 -7.033 -11.307 1.00 87.62 90 LEU A O 1
ATOM 751 N N . ASN A 1 91 ? 6.982 -7.127 -11.269 1.00 82.44 91 ASN A N 1
ATOM 752 C CA . ASN A 1 91 ? 7.074 -8.538 -11.644 1.00 82.44 91 ASN A CA 1
ATOM 753 C C . ASN A 1 91 ? 7.053 -9.515 -10.453 1.00 82.44 91 ASN A C 1
ATOM 755 O O . ASN A 1 91 ? 6.950 -10.721 -10.663 1.00 82.44 91 ASN A O 1
ATOM 759 N N . SER A 1 92 ? 7.143 -9.022 -9.214 1.00 80.31 92 SER A N 1
ATOM 760 C CA . SER A 1 92 ? 7.156 -9.823 -7.986 1.00 80.31 92 SER A CA 1
ATOM 761 C C . SER A 1 92 ? 6.093 -9.322 -7.004 1.00 80.31 92 SER A C 1
ATOM 763 O O . SER A 1 92 ? 6.302 -8.315 -6.323 1.00 80.31 92 SER A O 1
ATOM 765 N N . PRO A 1 93 ? 4.951 -10.019 -6.881 1.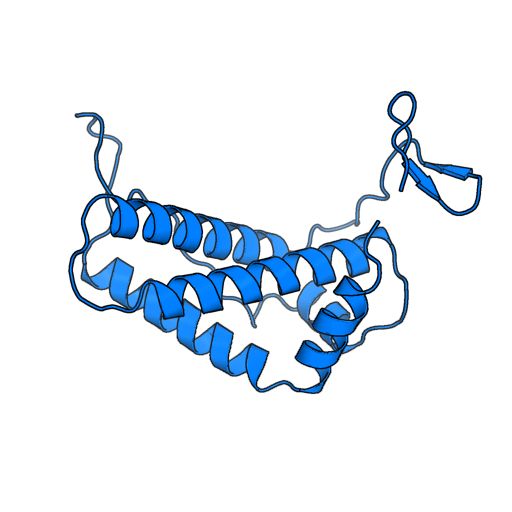00 67.38 93 PRO A N 1
ATOM 766 C CA . PRO A 1 93 ? 3.874 -9.594 -5.991 1.00 67.38 93 PRO A CA 1
ATOM 767 C C . PRO A 1 93 ? 4.157 -9.840 -4.506 1.00 67.38 93 PRO A C 1
ATOM 769 O O . PRO A 1 93 ? 3.469 -9.275 -3.663 1.00 67.38 93 PRO A O 1
ATOM 772 N N . ASN A 1 94 ? 5.173 -10.640 -4.170 1.00 70.75 94 ASN A N 1
ATOM 773 C CA . ASN A 1 94 ? 5.406 -11.131 -2.806 1.00 70.75 94 ASN A CA 1
ATOM 774 C C . ASN A 1 94 ? 5.750 -10.032 -1.785 1.00 70.75 94 ASN A C 1
ATOM 776 O O . ASN A 1 94 ? 5.765 -10.294 -0.587 1.00 70.75 94 ASN A O 1
ATOM 780 N N . SER A 1 95 ? 6.051 -8.813 -2.236 1.00 76.56 95 SER A N 1
ATOM 781 C CA . SER A 1 95 ? 6.420 -7.690 -1.364 1.00 76.56 95 SER A CA 1
ATOM 782 C C . SER A 1 95 ? 5.227 -6.853 -0.884 1.00 76.56 95 SER A C 1
ATOM 784 O O . SER A 1 95 ? 5.404 -5.985 -0.028 1.00 76.56 95 SER A O 1
ATOM 786 N N . ILE A 1 96 ? 4.028 -7.084 -1.433 1.00 89.69 96 ILE A N 1
ATOM 787 C CA . ILE A 1 96 ? 2.816 -6.312 -1.134 1.00 89.69 96 ILE A CA 1
ATOM 788 C C . ILE A 1 96 ? 1.745 -7.284 -0.623 1.00 89.69 96 ILE A C 1
ATOM 790 O O . ILE A 1 96 ? 1.427 -8.238 -1.331 1.00 89.69 96 ILE A O 1
ATOM 794 N N . PRO A 1 97 ? 1.197 -7.088 0.588 1.00 91.56 97 PRO A N 1
ATOM 795 C CA . PRO A 1 97 ? 0.233 -8.019 1.155 1.00 91.56 97 PRO A CA 1
ATOM 796 C C . PRO A 1 97 ? -1.089 -7.970 0.387 1.00 91.56 97 PRO A C 1
ATOM 798 O O . PRO A 1 97 ? -1.604 -6.894 0.075 1.00 91.56 97 PRO A O 1
ATOM 801 N N . ASP A 1 98 ? -1.662 -9.144 0.126 1.00 92.94 98 ASP A N 1
ATOM 802 C CA . ASP A 1 98 ? -3.027 -9.248 -0.376 1.00 92.94 98 ASP A CA 1
ATOM 803 C C . ASP A 1 98 ? -4.015 -9.161 0.788 1.00 92.94 98 ASP A C 1
ATOM 805 O O . ASP A 1 98 ? -4.269 -10.140 1.491 1.00 92.94 98 ASP A O 1
ATOM 809 N N . ILE A 1 99 ? -4.559 -7.968 1.009 1.00 92.25 99 ILE A N 1
ATOM 810 C CA . ILE A 1 99 ? -5.529 -7.742 2.079 1.00 92.25 99 ILE A CA 1
ATOM 811 C C . ILE A 1 99 ? -6.948 -8.054 1.597 1.00 92.25 99 ILE A C 1
ATOM 813 O O . ILE A 1 99 ? -7.337 -7.737 0.469 1.00 92.25 99 ILE A O 1
ATOM 817 N N . LYS A 1 100 ? -7.769 -8.638 2.471 1.00 89.12 100 LYS A N 1
ATOM 818 C CA . LYS A 1 100 ? -9.198 -8.816 2.192 1.00 89.12 100 LYS A CA 1
ATOM 819 C C . LYS A 1 100 ? -9.945 -7.512 2.458 1.00 89.12 100 LYS A C 1
ATOM 821 O O . LYS A 1 100 ? -9.846 -6.931 3.539 1.00 89.12 100 LYS A O 1
ATOM 826 N N . ILE A 1 101 ? -10.703 -7.062 1.461 1.00 88.25 101 ILE A N 1
ATOM 827 C CA . ILE A 1 101 ? -11.556 -5.879 1.581 1.00 88.25 101 ILE A CA 1
ATOM 828 C C . ILE A 1 101 ? -12.892 -6.271 2.205 1.00 88.25 101 ILE A C 1
ATOM 830 O O . ILE A 1 101 ? -13.536 -7.219 1.762 1.00 88.25 101 ILE A O 1
ATOM 834 N N . ASN A 1 102 ? -13.293 -5.517 3.220 1.00 88.12 102 ASN A N 1
ATOM 835 C CA . ASN A 1 102 ? -14.563 -5.630 3.917 1.00 88.12 102 ASN A CA 1
ATOM 836 C C . ASN A 1 102 ? -15.067 -4.224 4.290 1.00 88.12 102 ASN A C 1
ATOM 838 O O . ASN A 1 102 ? -14.406 -3.223 4.001 1.00 88.12 102 ASN A O 1
ATOM 842 N N . ASN A 1 103 ? -16.240 -4.122 4.914 1.00 85.69 103 ASN A N 1
ATOM 843 C CA . ASN A 1 103 ? -16.794 -2.826 5.313 1.00 85.69 103 ASN A CA 1
ATOM 844 C C . ASN A 1 103 ? -16.334 -2.431 6.720 1.00 85.69 103 ASN A C 1
ATOM 846 O O . ASN A 1 103 ? -16.286 -3.255 7.627 1.00 85.69 103 ASN A O 1
ATOM 850 N N . PHE A 1 104 ? -16.050 -1.148 6.937 1.00 84.94 104 PHE A N 1
ATOM 851 C CA . PHE A 1 104 ? -15.744 -0.639 8.281 1.00 84.94 104 PHE A CA 1
ATOM 852 C C . PHE A 1 104 ? -16.994 -0.492 9.149 1.00 84.94 104 PHE A C 1
ATOM 854 O O . PHE A 1 104 ? -16.941 -0.711 10.355 1.00 84.94 104 PHE A O 1
ATOM 861 N N . LYS A 1 105 ? -18.124 -0.130 8.533 1.00 80.81 105 LYS A N 1
ATOM 862 C CA . LYS A 1 105 ? -19.421 0.017 9.195 1.00 80.81 105 LYS A CA 1
ATOM 863 C C . LYS A 1 105 ? -20.527 -0.525 8.307 1.00 80.81 105 LYS A C 1
ATOM 865 O O . LYS A 1 105 ? -20.520 -0.314 7.092 1.00 80.81 105 LYS A O 1
ATOM 870 N N . CYS A 1 106 ? -21.505 -1.170 8.931 1.00 80.44 106 CYS A N 1
ATOM 871 C CA . CYS A 1 106 ? -22.744 -1.540 8.273 1.00 80.44 106 CYS A CA 1
ATOM 872 C C . CYS A 1 106 ? -23.651 -0.303 8.248 1.00 80.44 106 CYS A C 1
ATOM 874 O O . CYS A 1 106 ? -24.241 0.063 9.259 1.00 80.44 106 CYS A O 1
ATOM 876 N N . ARG A 1 107 ? -23.680 0.410 7.117 1.00 77.06 107 ARG A N 1
ATOM 877 C CA . ARG A 1 107 ? -24.503 1.628 6.958 1.00 77.06 107 ARG A CA 1
ATOM 878 C C . ARG A 1 107 ? -25.945 1.326 6.553 1.00 77.06 107 ARG A C 1
ATOM 880 O O . ARG A 1 107 ? -26.793 2.206 6.624 1.00 77.06 107 ARG A O 1
ATOM 887 N N . PHE A 1 108 ? -26.200 0.098 6.117 1.00 76.69 108 PHE A N 1
ATOM 888 C CA . PHE A 1 108 ? -27.500 -0.380 5.669 1.00 76.69 108 PHE A CA 1
ATOM 889 C C . PHE A 1 108 ? -27.768 -1.714 6.347 1.00 76.69 108 PHE A C 1
ATOM 891 O O . PHE A 1 108 ? -26.888 -2.569 6.334 1.00 76.69 108 PHE A O 1
ATOM 898 N N . ASP A 1 109 ? -28.963 -1.902 6.899 1.00 70.94 109 ASP A N 1
ATOM 899 C CA . ASP A 1 109 ? -29.362 -3.158 7.538 1.00 70.94 109 ASP A CA 1
ATOM 900 C C . ASP A 1 109 ? -29.648 -4.231 6.476 1.00 70.94 109 ASP A C 1
ATOM 902 O O . ASP A 1 109 ? -30.781 -4.471 6.059 1.00 70.94 109 ASP A O 1
ATOM 906 N N . LEU A 1 110 ? -28.570 -4.786 5.920 1.00 76.69 110 LEU A N 1
ATOM 907 C CA . LEU A 1 110 ? -28.600 -5.758 4.840 1.00 76.69 110 LEU A CA 1
ATOM 908 C C . LEU A 1 110 ? -27.732 -6.968 5.229 1.00 76.69 110 LEU A C 1
ATOM 910 O O . LEU A 1 110 ? -26.521 -6.817 5.404 1.00 76.69 110 LEU A O 1
ATOM 914 N N . PRO A 1 111 ? -28.292 -8.194 5.262 1.00 68.31 111 PRO A N 1
ATOM 915 C CA . PRO A 1 111 ? -27.634 -9.383 5.824 1.00 68.31 111 PRO A CA 1
ATOM 916 C C . PRO A 1 111 ? -26.402 -9.870 5.043 1.00 68.31 111 PRO A C 1
ATOM 918 O O . PRO A 1 111 ? -25.730 -10.804 5.464 1.00 68.31 111 PRO A O 1
ATOM 921 N N . LYS A 1 112 ? -26.104 -9.265 3.886 1.00 75.19 112 LYS A N 1
ATOM 922 C CA . LYS A 1 112 ? -24.954 -9.609 3.035 1.00 75.19 112 LYS A CA 1
ATOM 923 C C . LYS A 1 112 ? -23.689 -8.809 3.360 1.00 75.19 112 LYS A C 1
ATOM 925 O O . LYS A 1 112 ? -22.632 -9.132 2.821 1.00 75.19 112 LYS A O 1
ATOM 930 N N . TYR A 1 113 ? -23.784 -7.754 4.169 1.00 74.81 113 TYR A N 1
ATOM 931 C CA . TYR A 1 113 ? -22.646 -6.885 4.457 1.00 74.81 113 TYR A CA 1
ATOM 932 C C . TYR A 1 113 ? -21.964 -7.324 5.740 1.00 74.81 113 TYR A C 1
ATOM 934 O O . TYR A 1 113 ? -22.427 -7.046 6.842 1.00 74.81 113 TYR A O 1
ATOM 942 N N . ASN A 1 114 ? -20.818 -7.973 5.576 1.00 78.31 114 ASN A N 1
ATOM 943 C CA . ASN A 1 114 ? -19.920 -8.204 6.691 1.00 78.31 114 ASN A CA 1
ATOM 944 C C . ASN A 1 114 ? -19.173 -6.905 7.009 1.00 78.31 114 ASN A C 1
ATOM 946 O O . ASN A 1 114 ? -18.950 -6.054 6.137 1.00 78.31 114 ASN A O 1
ATOM 950 N N . THR A 1 115 ? -18.797 -6.756 8.272 1.00 86.88 115 THR A N 1
ATOM 951 C CA . THR A 1 115 ? -17.909 -5.694 8.735 1.00 86.88 115 THR A CA 1
ATOM 952 C C . THR A 1 115 ? -16.622 -6.294 9.253 1.00 86.88 115 THR A C 1
ATOM 954 O O . THR A 1 115 ? -16.601 -7.456 9.657 1.00 86.88 115 THR A O 1
ATOM 957 N N . TYR A 1 116 ? -15.556 -5.504 9.258 1.00 87.56 116 TYR A N 1
ATOM 958 C CA . TYR A 1 116 ? -14.316 -5.929 9.883 1.00 87.56 116 TYR A CA 1
ATOM 959 C C . TYR A 1 116 ? -14.499 -6.179 11.380 1.00 87.56 116 TYR A C 1
ATOM 961 O O . TYR A 1 116 ? -15.074 -5.354 12.096 1.00 87.56 116 TYR A O 1
ATOM 969 N N . LEU A 1 117 ? -13.945 -7.290 11.857 1.00 88.44 117 LEU A N 1
ATOM 970 C CA . LEU A 1 117 ? -13.696 -7.495 13.281 1.00 88.44 117 LEU A CA 1
ATOM 971 C C . LEU A 1 117 ? -12.516 -6.619 13.729 1.00 88.44 117 LEU A C 1
ATOM 973 O O . LEU A 1 117 ? -11.651 -6.246 12.931 1.00 88.44 117 LEU A O 1
ATOM 977 N N . LYS A 1 118 ? -12.445 -6.289 15.023 1.00 85.38 118 LYS A N 1
ATOM 978 C CA . LYS A 1 118 ? -11.352 -5.456 15.558 1.00 85.38 118 LYS A CA 1
ATOM 979 C C . LYS A 1 118 ? -9.988 -6.124 15.364 1.00 85.38 118 LYS A C 1
ATOM 981 O O . LYS A 1 118 ? -9.009 -5.451 15.044 1.00 85.38 118 LYS A O 1
ATOM 986 N N . GLU A 1 119 ? -9.934 -7.441 15.527 1.00 88.00 119 GLU A N 1
ATOM 987 C CA . GLU A 1 119 ? -8.743 -8.259 15.317 1.00 88.00 119 GLU A CA 1
ATOM 988 C C . GLU A 1 119 ? -8.294 -8.223 13.852 1.00 88.00 119 GLU A C 1
ATOM 990 O O . GLU A 1 119 ? -7.109 -8.027 13.590 1.00 88.00 119 GLU A O 1
ATOM 995 N N . GLU A 1 120 ? -9.235 -8.307 12.904 1.00 89.94 120 GLU A N 1
ATOM 996 C CA . GLU A 1 120 ? -8.951 -8.218 11.465 1.00 89.94 120 GLU A CA 1
ATOM 997 C C . GLU A 1 120 ? -8.376 -6.847 11.088 1.00 89.94 120 GLU A C 1
ATOM 999 O O . GLU A 1 120 ? -7.386 -6.771 10.363 1.00 89.94 120 GLU A O 1
ATOM 1004 N N . LEU A 1 121 ? -8.947 -5.752 11.611 1.00 89.88 121 LEU A N 1
ATOM 1005 C CA . LEU A 1 121 ? -8.410 -4.404 11.385 1.00 89.88 121 LEU A CA 1
ATOM 1006 C C . LEU A 1 121 ? -6.967 -4.286 11.878 1.00 89.88 121 LEU A C 1
ATOM 1008 O O . LEU A 1 121 ? -6.114 -3.734 11.181 1.00 89.88 121 LEU A O 1
ATOM 1012 N N . LYS A 1 122 ? -6.691 -4.812 13.076 1.00 89.94 122 LYS A N 1
ATOM 1013 C CA . LYS A 1 122 ? -5.352 -4.797 13.671 1.00 89.94 122 LYS A CA 1
ATOM 1014 C C . LYS A 1 122 ? -4.369 -5.638 12.860 1.00 89.94 122 LYS A C 1
ATOM 1016 O O . LYS A 1 122 ? -3.233 -5.215 12.654 1.00 89.94 122 LYS A O 1
ATOM 1021 N N . GLU A 1 123 ? -4.795 -6.800 12.378 1.00 92.94 123 GLU A N 1
ATOM 1022 C CA . GLU A 1 123 ? -3.974 -7.662 11.532 1.00 92.94 123 GLU A CA 1
ATOM 1023 C C . GLU A 1 123 ? -3.637 -6.983 10.200 1.00 92.94 123 GLU A C 1
ATOM 1025 O O . GLU A 1 123 ? -2.464 -6.911 9.831 1.00 92.94 123 GLU A O 1
ATOM 1030 N N . ILE A 1 124 ? -4.632 -6.409 9.518 1.00 94.00 124 ILE A N 1
ATOM 1031 C CA . ILE A 1 124 ? -4.426 -5.683 8.259 1.00 94.00 124 ILE A CA 1
ATOM 1032 C C . ILE A 1 124 ? -3.478 -4.501 8.476 1.00 94.00 124 ILE A C 1
ATOM 1034 O O . ILE A 1 124 ? -2.541 -4.315 7.702 1.00 94.00 124 ILE A O 1
ATOM 1038 N N . LEU A 1 125 ? -3.661 -3.722 9.546 1.00 92.94 125 LEU A N 1
ATOM 1039 C CA . LEU A 1 125 ? -2.763 -2.611 9.870 1.00 92.94 125 LEU A CA 1
ATOM 1040 C C . LEU A 1 125 ? -1.328 -3.079 10.130 1.00 92.94 125 LEU A C 1
ATOM 1042 O O . LEU A 1 125 ? -0.391 -2.450 9.639 1.00 92.94 125 LEU A O 1
ATOM 1046 N N . ASN A 1 126 ? -1.142 -4.200 10.828 1.00 93.31 126 ASN A N 1
ATOM 1047 C CA . ASN A 1 126 ? 0.179 -4.796 11.020 1.00 93.31 126 ASN A CA 1
ATOM 1048 C C . ASN A 1 126 ? 0.809 -5.225 9.688 1.00 93.31 126 ASN A C 1
ATOM 1050 O O . ASN A 1 126 ? 1.982 -4.940 9.450 1.00 93.31 126 ASN A O 1
ATOM 1054 N N . GLN A 1 127 ? 0.047 -5.864 8.796 1.00 94.75 127 GLN A N 1
ATOM 1055 C CA . GLN A 1 127 ? 0.527 -6.244 7.462 1.00 94.75 127 GLN A CA 1
ATOM 1056 C C . GLN A 1 127 ? 0.940 -5.012 6.642 1.00 94.75 127 GLN A C 1
ATOM 1058 O O . GLN A 1 127 ? 2.017 -4.996 6.040 1.00 94.75 127 GLN A O 1
ATOM 1063 N N . VAL A 1 128 ? 0.121 -3.956 6.662 1.00 95.19 128 VAL A N 1
ATOM 1064 C CA . VAL A 1 128 ? 0.395 -2.684 5.980 1.00 95.19 128 VAL A CA 1
ATOM 1065 C C . VAL A 1 128 ? 1.642 -2.006 6.545 1.00 95.19 128 VAL A C 1
ATOM 1067 O O . VAL A 1 128 ? 2.462 -1.522 5.765 1.00 95.19 128 VAL A O 1
ATOM 1070 N N . ASN A 1 129 ? 1.813 -1.985 7.868 1.00 94.81 129 ASN A N 1
ATOM 1071 C CA . ASN A 1 129 ? 2.985 -1.406 8.522 1.00 94.81 129 ASN A CA 1
ATOM 1072 C C . ASN A 1 129 ? 4.262 -2.199 8.200 1.00 94.81 129 ASN A C 1
ATOM 1074 O O . ASN A 1 129 ? 5.278 -1.617 7.832 1.00 94.81 129 ASN A O 1
ATOM 1078 N N . ASN A 1 130 ? 4.210 -3.531 8.263 1.00 94.69 130 ASN A N 1
ATOM 1079 C CA . ASN A 1 130 ? 5.351 -4.387 7.935 1.00 94.69 130 ASN A CA 1
ATOM 1080 C C . ASN A 1 130 ? 5.788 -4.211 6.476 1.00 94.69 130 ASN A C 1
ATOM 1082 O O . ASN A 1 130 ? 6.977 -4.049 6.204 1.00 94.69 130 ASN A O 1
ATOM 1086 N N . SER A 1 131 ? 4.828 -4.185 5.545 1.00 94.94 131 SER A N 1
ATOM 1087 C CA . SER A 1 131 ? 5.108 -3.912 4.132 1.00 94.94 131 SER A CA 1
ATOM 1088 C C . SER A 1 131 ? 5.645 -2.495 3.928 1.00 94.94 131 SER A C 1
ATOM 1090 O O . SER A 1 131 ? 6.621 -2.313 3.203 1.00 94.94 131 SER A O 1
ATOM 1092 N N . PHE A 1 132 ? 5.086 -1.502 4.626 1.00 95.69 132 PHE A N 1
ATOM 1093 C CA . PHE A 1 132 ? 5.570 -0.126 4.573 1.00 95.69 132 PHE A CA 1
ATOM 1094 C C . PHE A 1 132 ? 7.034 -0.044 5.009 1.00 95.69 132 PHE A C 1
ATOM 1096 O O . PHE A 1 132 ? 7.841 0.505 4.268 1.00 95.69 132 PHE A O 1
ATOM 1103 N N . ASN A 1 133 ? 7.392 -0.620 6.160 1.00 94.88 133 ASN A N 1
ATOM 1104 C CA . ASN A 1 133 ? 8.765 -0.595 6.665 1.00 94.88 133 ASN A CA 1
ATOM 1105 C C . ASN A 1 133 ? 9.716 -1.304 5.692 1.00 94.88 133 ASN A C 1
ATOM 1107 O O . ASN A 1 133 ? 10.692 -0.706 5.250 1.00 94.88 133 ASN A O 1
ATOM 1111 N N . PHE A 1 134 ? 9.362 -2.511 5.240 1.00 93.88 134 PHE A N 1
ATOM 1112 C CA . PHE A 1 134 ? 10.160 -3.263 4.267 1.00 93.88 134 PHE A CA 1
ATOM 1113 C C . PHE A 1 134 ? 10.434 -2.476 2.972 1.00 93.88 134 PHE A C 1
ATOM 1115 O O . PHE A 1 134 ? 11.559 -2.456 2.472 1.00 93.88 134 PHE A O 1
ATOM 1122 N N . LEU A 1 135 ? 9.413 -1.816 2.416 1.00 94.44 135 LEU A N 1
ATOM 1123 C CA . LEU A 1 135 ? 9.542 -1.053 1.174 1.00 94.44 135 LEU A CA 1
ATOM 1124 C C . LEU A 1 135 ? 10.250 0.292 1.392 1.00 94.44 135 LEU A C 1
ATOM 1126 O O . LEU A 1 135 ? 11.039 0.714 0.547 1.00 94.44 135 LEU A O 1
ATOM 1130 N N . ASN A 1 136 ? 9.980 0.968 2.507 1.00 94.31 136 ASN A N 1
ATOM 1131 C CA . ASN A 1 136 ? 10.551 2.272 2.831 1.00 94.31 136 ASN A CA 1
ATOM 1132 C C . ASN A 1 136 ? 12.038 2.183 3.220 1.00 94.31 136 ASN A C 1
ATOM 1134 O O . ASN A 1 136 ? 12.792 3.117 2.948 1.00 94.31 136 ASN A O 1
ATOM 1138 N N . ASP A 1 137 ? 12.481 1.057 3.781 1.00 94.56 137 ASP A N 1
ATOM 1139 C CA . ASP A 1 137 ? 13.892 0.808 4.099 1.00 94.56 137 ASP A CA 1
ATOM 1140 C C . ASP A 1 137 ? 14.743 0.559 2.838 1.00 94.56 137 ASP A C 1
ATOM 1142 O O . ASP A 1 137 ? 15.967 0.728 2.845 1.00 94.56 137 ASP A O 1
ATOM 1146 N N . ASN A 1 138 ? 14.114 0.234 1.701 1.00 93.62 138 ASN A N 1
ATOM 1147 C CA . ASN A 1 138 ? 14.793 0.152 0.411 1.00 93.62 138 ASN A CA 1
ATOM 1148 C C . ASN A 1 138 ? 15.032 1.562 -0.165 1.00 93.62 138 ASN A C 1
ATOM 1150 O O . ASN A 1 138 ? 14.264 2.082 -0.977 1.00 93.62 138 ASN A O 1
ATOM 1154 N N . SER A 1 139 ? 16.159 2.172 0.210 1.00 93.69 139 SER A N 1
ATOM 1155 C CA . SER A 1 139 ? 16.547 3.524 -0.227 1.00 93.69 139 SER A CA 1
ATOM 1156 C C . SER A 1 139 ? 16.588 3.702 -1.752 1.00 93.69 139 SER A C 1
ATOM 1158 O O . SER A 1 139 ? 16.248 4.773 -2.263 1.00 93.69 139 SER A O 1
ATOM 1160 N N . LYS A 1 140 ? 16.951 2.653 -2.506 1.00 93.75 140 LYS A N 1
ATOM 1161 C CA . LYS A 1 140 ? 16.942 2.674 -3.979 1.00 93.75 140 LYS A CA 1
ATOM 1162 C C . LYS A 1 140 ? 15.520 2.774 -4.516 1.00 93.75 140 LYS A C 1
ATOM 1164 O O . LYS A 1 140 ? 15.285 3.568 -5.425 1.00 93.75 140 LYS A O 1
ATOM 1169 N N . LEU A 1 141 ? 14.588 2.000 -3.963 1.00 92.75 141 LEU A N 1
ATOM 1170 C CA . LEU A 1 141 ? 13.173 2.066 -4.319 1.00 92.75 141 LEU A CA 1
ATOM 1171 C C . LEU A 1 141 ? 12.598 3.449 -4.004 1.00 92.75 141 LEU A C 1
ATOM 1173 O O . LEU A 1 141 ? 12.024 4.077 -4.888 1.00 92.75 141 LEU A O 1
ATOM 1177 N N . VAL A 1 142 ? 12.813 3.957 -2.788 1.00 93.75 142 VAL A N 1
ATOM 1178 C CA . VAL A 1 142 ? 12.326 5.283 -2.370 1.00 93.75 142 VAL A CA 1
ATOM 1179 C C . VAL A 1 142 ? 12.851 6.385 -3.293 1.00 93.75 142 VAL A C 1
ATOM 1181 O O . VAL A 1 142 ? 12.098 7.255 -3.730 1.00 93.75 142 VAL A O 1
ATOM 1184 N N . HIS A 1 143 ? 14.127 6.321 -3.679 1.00 92.44 143 HIS A N 1
ATOM 1185 C CA . HIS A 1 143 ? 14.703 7.248 -4.654 1.00 92.44 143 HIS A CA 1
ATOM 1186 C C . HIS A 1 143 ? 14.0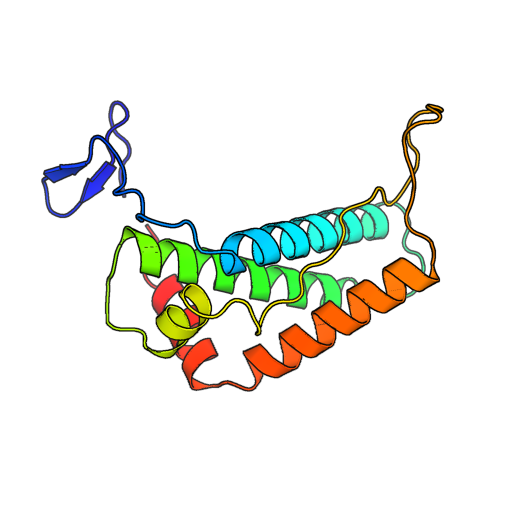34 7.162 -6.031 1.00 92.44 143 HIS A C 1
ATOM 1188 O O . HIS A 1 143 ? 13.800 8.189 -6.671 1.00 92.44 143 HIS A O 1
ATOM 1194 N N . GLN A 1 144 ? 13.717 5.952 -6.501 1.00 91.38 144 GLN A N 1
ATOM 1195 C CA . GLN A 1 144 ? 13.019 5.741 -7.774 1.00 91.38 144 GLN A CA 1
ATOM 1196 C C . GLN A 1 144 ? 11.581 6.270 -7.724 1.00 91.38 144 GLN A C 1
ATOM 1198 O O . GLN A 1 144 ? 11.169 6.950 -8.664 1.00 91.38 144 GLN A O 1
ATOM 1203 N N . ILE A 1 145 ? 10.863 6.044 -6.617 1.00 91.31 145 ILE A N 1
ATOM 1204 C CA . ILE A 1 145 ? 9.528 6.608 -6.370 1.00 91.31 145 ILE A CA 1
ATOM 1205 C C . ILE A 1 145 ? 9.592 8.133 -6.482 1.00 91.31 145 ILE A C 1
ATOM 1207 O O . ILE A 1 145 ? 8.925 8.719 -7.334 1.00 91.31 145 ILE A O 1
ATOM 1211 N N . ASN A 1 146 ? 10.470 8.774 -5.707 1.00 88.19 146 ASN A N 1
ATOM 1212 C CA . ASN A 1 146 ? 10.589 10.233 -5.674 1.00 88.19 146 ASN A CA 1
ATOM 1213 C C . ASN A 1 146 ? 10.952 10.825 -7.040 1.00 88.19 146 ASN A C 1
ATOM 1215 O O . ASN A 1 146 ? 10.394 11.845 -7.434 1.00 88.19 146 ASN A O 1
ATOM 1219 N N . LYS A 1 147 ? 11.851 10.181 -7.797 1.00 85.25 147 LYS A N 1
ATOM 1220 C CA . LYS A 1 147 ? 12.211 10.630 -9.150 1.00 85.25 147 LYS A CA 1
ATOM 1221 C C . LYS A 1 147 ? 11.076 10.479 -10.152 1.00 85.25 147 LYS A C 1
ATOM 1223 O O . LYS A 1 147 ? 10.931 11.342 -11.012 1.00 85.25 147 LYS A O 1
ATOM 1228 N N . SER A 1 148 ? 10.282 9.416 -10.051 1.00 77.94 148 SER A N 1
ATOM 1229 C CA . SER A 1 148 ? 9.140 9.224 -10.946 1.00 77.94 148 SER A CA 1
ATOM 1230 C C . SER A 1 148 ? 8.079 10.320 -10.757 1.00 77.94 148 SER A C 1
ATOM 1232 O O . SER A 1 148 ? 7.501 10.778 -11.737 1.00 77.94 148 SER A O 1
ATOM 1234 N N . LEU A 1 149 ? 7.915 10.830 -9.528 1.00 67.12 149 LEU A N 1
ATOM 1235 C CA . LEU A 1 149 ? 6.987 11.918 -9.194 1.00 67.12 149 LEU A CA 1
ATOM 1236 C C . LEU A 1 149 ? 7.420 13.297 -9.719 1.00 67.12 149 LEU A C 1
ATOM 1238 O O . LEU A 1 149 ? 6.589 14.201 -9.796 1.00 67.12 149 LEU A O 1
ATOM 1242 N N . VAL A 1 150 ? 8.700 13.487 -10.067 1.00 59.97 150 VAL A N 1
ATOM 1243 C CA . VAL A 1 150 ? 9.202 14.748 -10.654 1.00 59.97 150 VAL A CA 1
ATOM 1244 C C . VAL A 1 150 ? 8.658 14.950 -12.069 1.00 59.97 150 VAL A C 1
ATOM 1246 O O . VAL A 1 150 ? 8.497 16.089 -12.507 1.00 59.97 150 VAL A O 1
ATOM 1249 N N . TYR A 1 151 ? 8.283 13.871 -12.759 1.00 54.91 151 TYR A N 1
ATOM 1250 C CA . TYR A 1 151 ? 7.524 13.937 -14.003 1.00 54.91 151 TYR A CA 1
ATOM 1251 C C . TYR A 1 151 ? 6.048 14.252 -13.693 1.00 54.91 151 TYR A C 1
ATOM 1253 O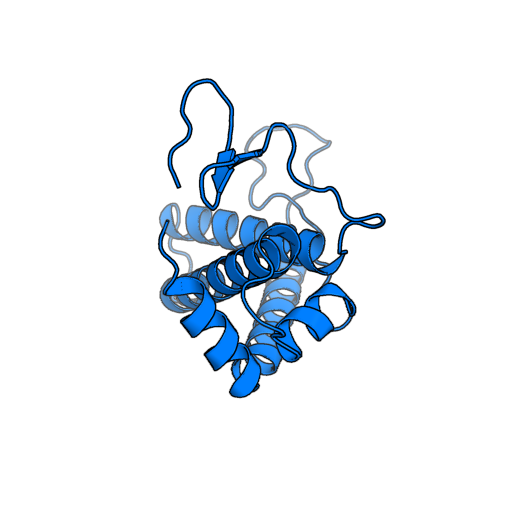 O . TYR A 1 151 ? 5.159 13.429 -13.896 1.00 54.91 151 TYR A O 1
ATOM 1261 N N . LYS A 1 152 ? 5.784 15.446 -13.143 1.00 44.44 152 LYS A N 1
ATOM 1262 C CA . LYS A 1 152 ? 4.427 15.995 -13.028 1.00 44.44 152 LYS A CA 1
ATOM 1263 C C . LYS A 1 152 ? 3.937 16.335 -14.435 1.00 44.44 152 LYS A C 1
ATOM 1265 O O . LYS A 1 152 ? 4.548 17.159 -15.114 1.00 44.44 152 LYS A O 1
ATOM 1270 N N . PHE A 1 153 ? 2.878 15.662 -14.870 1.00 45.91 153 PHE A N 1
ATOM 1271 C CA . PHE A 1 153 ? 2.250 15.870 -16.174 1.00 45.91 153 PHE A CA 1
ATOM 1272 C C . PHE A 1 153 ? 1.141 16.905 -16.156 1.00 45.91 153 PHE A C 1
ATOM 1274 O O . PHE A 1 153 ? 0.484 17.046 -15.105 1.00 45.91 153 PHE A O 1
#

Secondary structure (DSSP, 8-state):
--EETTEEEETTEEESSPPPPSS--HHHHHHHHHHHHHHHHHHHHHHS--S-S-HHHHHHHHHHHHHHHHHHHHHHHH--S--HHHHHHHH-GGGS--PPP-BSS--S--TT--B--HHHHHHHHHHHHHHHHHHHT-HHHHHHHHHHHH---